Protein AF-A0A972GDB6-F1 (afdb_monomer)

Mean predicted aligned error: 17.13 Å

Foldseek 3Di:
DDDPPPDDDPPDDDPVNVVVVVVVVVVVVVVVVVVVVVVVVVVVVVVVVVVVVVVVVVVVVVVVVVVVVVVVVVVVVVVVVVVVPPPPDPPPDPPPDDLVNLVVVLVVQCVAAPVVVVHDPVSNVVSCVVSVVVNVD

Radius of gyration: 44.17 Å; Cα contacts (8 Å, |Δi|>4): 30; chains: 1; bounding box: 66×27×121 Å

Structure (mmCIF, N/CA/C/O backbone):
data_AF-A0A972GDB6-F1
#
_entry.id   AF-A0A972GDB6-F1
#
loop_
_atom_site.group_PDB
_atom_site.id
_atom_site.type_symbol
_atom_site.label_atom_id
_atom_site.label_alt_id
_atom_site.label_comp_id
_atom_site.label_asym_id
_atom_site.label_entity_id
_atom_site.label_seq_id
_atom_site.pdbx_PDB_ins_code
_atom_site.Cartn_x
_atom_site.Cartn_y
_atom_site.Cartn_z
_atom_site.occupancy
_atom_site.B_iso_or_equiv
_atom_site.auth_seq_id
_atom_site.auth_comp_id
_atom_site.auth_asym_id
_atom_site.auth_atom_id
_atom_site.pdbx_PDB_model_num
ATOM 1 N N . MET A 1 1 ? -1.905 10.186 -65.121 1.00 37.12 1 MET A N 1
ATOM 2 C CA . MET A 1 1 ? -1.459 8.778 -65.023 1.00 37.12 1 MET A CA 1
ATOM 3 C C . MET A 1 1 ? -0.028 8.800 -64.501 1.00 37.12 1 MET A C 1
ATOM 5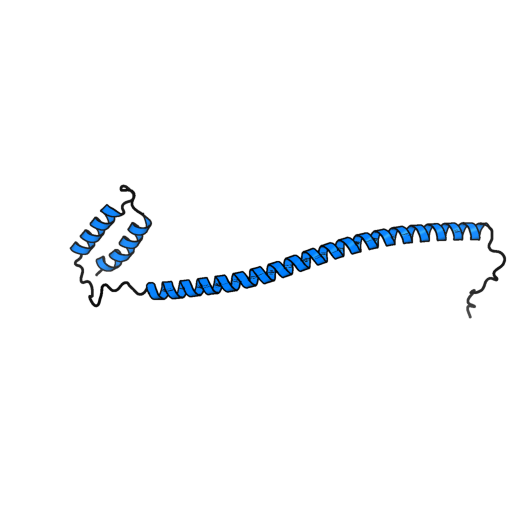 O O . MET A 1 1 ? 0.882 9.077 -65.266 1.00 37.12 1 MET A O 1
ATOM 9 N N . ILE A 1 2 ? 0.155 8.670 -63.185 1.00 44.06 2 ILE A N 1
ATOM 10 C CA . ILE A 1 2 ? 1.474 8.716 -62.537 1.00 44.06 2 ILE A CA 1
ATOM 11 C C . ILE A 1 2 ? 1.940 7.266 -62.431 1.00 44.06 2 ILE A C 1
ATOM 13 O O . ILE A 1 2 ? 1.281 6.461 -61.776 1.00 44.06 2 ILE A O 1
ATOM 17 N N . LYS A 1 3 ? 3.009 6.910 -63.149 1.00 43.56 3 LYS A N 1
ATOM 18 C CA . LYS A 1 3 ? 3.623 5.586 -63.024 1.00 43.56 3 LYS A CA 1
ATOM 19 C C . LYS A 1 3 ? 4.341 5.515 -61.669 1.00 43.56 3 LYS A C 1
ATOM 21 O O . LYS A 1 3 ? 5.110 6.427 -61.374 1.00 43.56 3 LYS A O 1
ATOM 26 N N . PRO A 1 4 ? 4.102 4.479 -60.853 1.00 47.56 4 PRO A N 1
ATOM 27 C CA . PRO A 1 4 ? 4.878 4.261 -59.644 1.00 47.56 4 PRO A CA 1
ATOM 28 C C . PRO A 1 4 ? 6.283 3.793 -60.037 1.00 47.56 4 PRO A C 1
ATOM 30 O O . PRO A 1 4 ? 6.441 2.751 -60.669 1.00 47.56 4 PRO A O 1
ATOM 33 N N . ASP A 1 5 ? 7.292 4.578 -59.665 1.00 51.06 5 ASP A N 1
ATOM 34 C CA . ASP A 1 5 ? 8.717 4.316 -59.899 1.00 51.06 5 ASP A CA 1
ATOM 35 C C . ASP A 1 5 ? 9.269 3.320 -58.858 1.00 51.06 5 ASP A C 1
ATOM 37 O O . ASP A 1 5 ? 10.248 3.562 -58.157 1.00 51.06 5 ASP A O 1
ATOM 41 N N . PHE A 1 6 ? 8.570 2.194 -58.696 1.00 56.88 6 PHE A N 1
ATOM 42 C CA . PHE A 1 6 ? 8.979 1.084 -57.841 1.00 56.88 6 PHE A CA 1
ATOM 43 C C . PHE A 1 6 ? 9.534 -0.023 -58.727 1.00 56.88 6 PHE A C 1
ATOM 45 O O . PHE A 1 6 ? 8.821 -0.972 -59.030 1.00 56.88 6 PHE A O 1
ATOM 52 N N . MET A 1 7 ? 10.771 0.151 -59.193 1.00 51.06 7 MET A N 1
ATOM 53 C CA . MET A 1 7 ? 11.756 -0.902 -59.492 1.00 51.06 7 MET A CA 1
ATOM 54 C C . MET A 1 7 ? 12.908 -0.279 -60.293 1.00 51.06 7 MET A C 1
ATOM 56 O O . MET A 1 7 ? 12.980 -0.400 -61.515 1.00 51.06 7 MET A O 1
ATOM 60 N N . ARG A 1 8 ? 13.843 0.378 -59.594 1.00 51.97 8 ARG A N 1
ATOM 61 C CA . ARG A 1 8 ? 15.213 0.487 -60.110 1.00 51.97 8 ARG A CA 1
ATOM 62 C C . ARG A 1 8 ? 15.824 -0.916 -60.095 1.00 51.97 8 ARG A C 1
ATOM 64 O O . ARG A 1 8 ? 15.694 -1.639 -59.108 1.00 51.97 8 ARG A O 1
ATOM 71 N N . SER A 1 9 ? 16.433 -1.307 -61.209 1.00 51.38 9 SER A N 1
ATOM 72 C CA . SER A 1 9 ? 17.200 -2.546 -61.351 1.00 51.38 9 SER A CA 1
ATOM 73 C C . SER A 1 9 ? 18.304 -2.645 -60.282 1.00 51.38 9 SER A C 1
ATOM 75 O O . SER A 1 9 ? 18.838 -1.608 -59.897 1.00 51.38 9 SER A O 1
ATOM 77 N N . PRO A 1 10 ? 18.709 -3.851 -59.829 1.00 54.28 10 PRO A N 1
ATOM 78 C CA . PRO A 1 10 ? 19.681 -4.039 -58.736 1.00 54.28 10 PRO A CA 1
ATOM 79 C C . PRO A 1 10 ? 21.124 -3.580 -59.018 1.00 54.28 10 PRO A C 1
ATOM 81 O O . PRO A 1 10 ? 22.019 -3.874 -58.232 1.00 54.28 10 PRO A O 1
ATOM 84 N N . THR A 1 11 ? 21.385 -2.925 -60.143 1.00 58.75 11 THR A N 1
ATOM 85 C CA . THR A 1 11 ? 22.729 -2.606 -60.625 1.00 58.75 11 THR A CA 1
ATOM 86 C C . THR A 1 11 ? 22.873 -1.099 -60.777 1.00 58.75 11 THR A C 1
ATOM 88 O O . THR A 1 11 ? 22.116 -0.497 -61.534 1.00 58.75 11 THR A O 1
ATOM 91 N N . GLU A 1 12 ? 23.873 -0.559 -60.072 1.00 60.84 12 GLU A N 1
ATOM 92 C CA . GLU A 1 12 ? 24.297 0.849 -59.975 1.00 60.84 12 GLU A CA 1
ATOM 93 C C . GLU A 1 12 ? 23.609 1.671 -58.874 1.00 60.84 12 GLU A C 1
ATOM 95 O O . GLU A 1 12 ? 23.072 2.753 -59.101 1.00 60.84 12 GLU A O 1
ATOM 100 N N . TYR A 1 13 ? 23.691 1.183 -57.632 1.00 63.97 13 TYR A N 1
ATOM 101 C CA . TYR A 1 13 ? 23.855 2.123 -56.522 1.00 63.97 13 TYR A CA 1
ATOM 102 C C . TYR A 1 13 ? 25.239 2.755 -56.671 1.00 63.97 13 TYR A C 1
ATOM 104 O O . TYR A 1 13 ? 26.222 2.030 -56.837 1.00 63.97 13 TYR A O 1
ATOM 112 N N . SER A 1 14 ? 25.314 4.086 -56.649 1.00 82.31 14 SER A N 1
ATOM 113 C CA . SER A 1 14 ? 26.604 4.769 -56.545 1.00 82.31 14 SER A CA 1
ATOM 114 C C . SER A 1 14 ? 27.277 4.342 -55.240 1.00 82.31 14 SER A C 1
ATOM 116 O O . SER A 1 14 ? 26.580 4.108 -54.251 1.00 82.31 14 SER A O 1
ATOM 118 N N . ASP A 1 15 ? 28.609 4.296 -55.189 1.00 84.00 15 ASP A N 1
ATOM 119 C CA . ASP A 1 15 ? 29.340 4.060 -53.932 1.00 84.00 15 ASP A CA 1
ATOM 120 C C . ASP A 1 15 ? 28.859 5.023 -52.826 1.00 84.00 15 ASP A C 1
ATOM 122 O O . ASP A 1 15 ? 28.695 4.636 -51.674 1.00 84.00 15 ASP A O 1
ATOM 126 N N . GLN A 1 16 ? 28.472 6.247 -53.207 1.00 85.19 16 GLN A N 1
ATOM 127 C CA . GLN A 1 16 ? 27.877 7.239 -52.304 1.00 85.19 16 GLN A CA 1
ATOM 128 C C . GLN A 1 16 ? 26.497 6.836 -51.754 1.00 85.19 16 GLN A C 1
ATOM 130 O O . GLN A 1 16 ? 26.173 7.155 -50.610 1.00 85.19 16 GLN A O 1
ATOM 135 N N . ASP A 1 17 ? 25.670 6.151 -52.551 1.00 89.62 17 ASP A N 1
ATOM 136 C CA . ASP A 1 17 ? 24.360 5.657 -52.108 1.00 89.62 17 ASP A CA 1
ATOM 137 C C . ASP A 1 17 ? 24.528 4.473 -51.151 1.00 89.62 17 ASP A C 1
ATOM 139 O O . ASP A 1 17 ? 23.792 4.357 -50.170 1.00 89.62 17 ASP A O 1
ATOM 143 N N . ILE A 1 18 ? 25.518 3.613 -51.412 1.00 90.94 18 ILE A N 1
ATOM 144 C CA . ILE A 1 18 ? 25.863 2.483 -50.543 1.00 90.94 18 ILE A CA 1
ATOM 145 C C . ILE A 1 18 ? 26.368 2.999 -49.192 1.00 90.94 18 ILE A C 1
ATOM 147 O O . ILE A 1 18 ? 25.856 2.564 -48.159 1.00 90.94 18 ILE A O 1
ATOM 151 N N . ASP A 1 19 ? 27.292 3.962 -49.188 1.00 92.12 19 ASP A N 1
ATOM 152 C CA . ASP A 1 19 ? 27.825 4.570 -47.962 1.00 92.12 19 ASP A CA 1
ATOM 153 C C . ASP A 1 19 ? 26.717 5.239 -47.139 1.00 92.12 19 ASP A C 1
ATOM 155 O O . ASP A 1 19 ? 26.619 5.049 -45.923 1.00 92.12 19 ASP A O 1
ATOM 159 N N . ARG A 1 20 ? 25.815 5.972 -47.802 1.0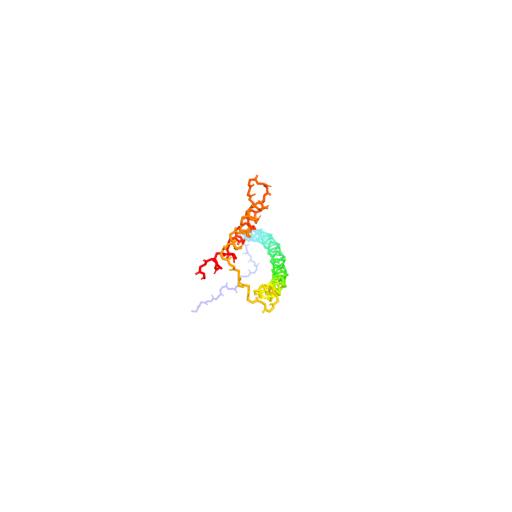0 94.19 20 ARG A N 1
ATOM 160 C CA . ARG A 1 20 ? 24.666 6.592 -47.137 1.00 94.19 20 ARG A CA 1
ATOM 161 C C . ARG A 1 20 ? 23.744 5.550 -46.500 1.00 94.19 20 ARG A C 1
ATOM 163 O O . ARG A 1 20 ? 23.345 5.717 -45.349 1.00 94.19 20 ARG A O 1
ATOM 170 N N . LEU A 1 21 ? 23.403 4.484 -47.225 1.00 94.12 21 LEU A N 1
ATOM 171 C CA . LEU A 1 21 ? 22.548 3.413 -46.704 1.00 94.12 21 LEU A CA 1
ATOM 172 C C . LEU A 1 21 ? 23.209 2.667 -45.539 1.00 94.12 21 LEU A C 1
ATOM 174 O O . LEU A 1 21 ? 22.518 2.270 -44.601 1.00 94.12 21 LEU A O 1
ATOM 178 N N . GLN A 1 22 ? 24.532 2.497 -45.565 1.00 94.56 22 GLN A N 1
ATOM 179 C CA . GLN A 1 22 ? 25.279 1.924 -44.445 1.00 94.56 22 GLN A CA 1
ATOM 180 C C . GLN A 1 22 ? 25.216 2.825 -43.210 1.00 94.56 22 GLN A C 1
ATOM 182 O O . GLN A 1 22 ? 24.913 2.330 -42.124 1.00 94.56 22 GLN A O 1
ATOM 187 N N . MET A 1 23 ? 25.400 4.139 -43.370 1.00 95.31 23 MET A N 1
ATOM 188 C CA . MET A 1 23 ? 25.253 5.094 -42.266 1.00 95.31 23 MET A CA 1
ATOM 189 C C . MET A 1 23 ? 23.837 5.080 -41.674 1.00 95.31 23 MET A C 1
ATOM 191 O O . MET A 1 23 ? 23.680 5.004 -40.454 1.00 95.31 23 MET A O 1
ATOM 195 N N . GLU A 1 24 ? 22.802 5.102 -42.521 1.00 95.81 24 GLU A N 1
ATOM 196 C CA . GLU A 1 24 ? 21.403 5.037 -42.075 1.00 95.81 24 GLU A CA 1
ATOM 197 C C . GLU A 1 24 ? 21.104 3.708 -41.353 1.00 95.81 24 GLU A C 1
ATOM 199 O O . GLU A 1 24 ? 20.414 3.690 -40.329 1.00 95.81 24 GLU A O 1
ATOM 204 N N . LEU A 1 25 ? 21.667 2.590 -41.828 1.00 96.50 25 LEU A N 1
ATOM 205 C CA . LEU A 1 25 ? 21.537 1.287 -41.175 1.00 96.50 25 LEU A CA 1
ATOM 206 C C . LEU A 1 25 ? 22.223 1.264 -39.804 1.00 96.50 25 LEU A C 1
ATOM 208 O O . LEU A 1 25 ? 21.641 0.763 -38.838 1.00 96.50 25 LEU A O 1
ATOM 212 N N . GLU A 1 26 ? 23.439 1.797 -39.696 1.00 97.12 26 GLU A N 1
ATOM 213 C CA . GLU A 1 26 ? 24.167 1.891 -38.428 1.00 97.12 26 GLU A CA 1
ATOM 214 C C . GLU A 1 26 ? 23.419 2.761 -37.410 1.00 97.12 26 GLU A C 1
ATOM 216 O O . GLU A 1 26 ? 23.272 2.377 -36.242 1.00 97.12 26 GLU A O 1
ATOM 221 N N . GLU A 1 27 ? 22.880 3.898 -37.851 1.00 97.38 27 GLU A N 1
ATOM 222 C CA . GLU A 1 27 ? 22.083 4.793 -37.013 1.00 97.38 27 GLU A CA 1
ATOM 223 C C . GLU A 1 27 ? 20.773 4.135 -36.558 1.00 97.38 27 GLU A C 1
ATOM 225 O O . GLU A 1 27 ? 20.419 4.187 -35.370 1.00 97.38 27 GLU A O 1
ATOM 230 N N . ALA A 1 28 ? 20.081 3.437 -37.463 1.00 97.12 28 ALA A N 1
ATOM 231 C CA . ALA A 1 28 ? 18.880 2.681 -37.130 1.00 97.12 28 ALA A CA 1
ATOM 232 C C . ALA A 1 28 ? 19.188 1.568 -36.116 1.00 97.12 28 ALA A C 1
ATOM 234 O O . ALA A 1 28 ? 18.491 1.430 -35.107 1.00 97.12 28 ALA A O 1
ATOM 235 N N . GLN A 1 29 ? 20.267 0.808 -36.318 1.00 98.00 29 GLN A N 1
ATOM 236 C CA . GLN A 1 29 ? 20.690 -0.240 -35.385 1.00 98.00 29 GLN A CA 1
ATOM 237 C C . GLN A 1 29 ? 21.059 0.325 -34.011 1.00 98.00 29 GLN A C 1
ATOM 239 O O . GLN A 1 29 ? 20.706 -0.267 -32.983 1.00 98.00 29 GLN A O 1
ATOM 244 N N . LYS A 1 30 ? 21.742 1.473 -33.966 1.00 98.00 30 LYS A N 1
ATOM 245 C CA . LYS A 1 30 ? 22.052 2.169 -32.713 1.00 98.00 30 LYS A CA 1
ATOM 246 C C . LYS A 1 30 ? 20.769 2.576 -31.990 1.00 98.00 30 LYS A C 1
ATOM 248 O O . LYS A 1 30 ? 20.603 2.245 -30.813 1.00 98.00 30 LYS A O 1
ATOM 253 N N . THR A 1 31 ? 19.835 3.191 -32.709 1.00 97.94 31 THR A N 1
ATOM 254 C CA . THR A 1 31 ? 18.529 3.601 -32.179 1.00 97.94 31 THR A CA 1
ATOM 255 C C . THR A 1 31 ? 17.743 2.411 -31.630 1.00 97.94 31 THR A C 1
ATOM 257 O O . THR A 1 31 ? 17.245 2.464 -30.505 1.00 97.94 31 THR A O 1
ATOM 260 N N . ILE A 1 32 ? 17.695 1.294 -32.361 1.00 97.88 32 ILE A N 1
ATOM 261 C CA . ILE A 1 32 ? 17.018 0.065 -31.919 1.00 97.88 32 ILE A CA 1
ATOM 262 C C . ILE A 1 32 ? 17.616 -0.443 -30.603 1.00 97.88 32 ILE A C 1
ATOM 264 O O . ILE A 1 32 ? 16.874 -0.764 -29.670 1.00 97.88 32 ILE A O 1
ATOM 268 N N . ARG A 1 33 ? 18.950 -0.483 -30.481 1.00 98.25 33 ARG A N 1
ATOM 269 C CA . ARG A 1 33 ? 19.618 -0.915 -29.239 1.00 98.25 33 ARG A CA 1
ATOM 270 C C . ARG A 1 33 ? 19.282 0.011 -28.071 1.00 98.25 33 ARG A C 1
ATOM 272 O O . ARG A 1 33 ? 19.029 -0.467 -26.964 1.00 98.25 33 ARG A O 1
ATOM 279 N N . GLU A 1 34 ? 19.263 1.320 -28.297 1.00 98.06 34 GLU A N 1
ATOM 280 C CA . GLU A 1 34 ? 18.918 2.301 -27.265 1.00 98.06 34 GLU A CA 1
ATOM 281 C C . GLU A 1 34 ? 17.460 2.184 -26.813 1.00 98.06 34 GLU A C 1
ATOM 283 O O . GLU A 1 34 ? 17.195 2.135 -25.608 1.00 98.06 34 GLU A O 1
ATOM 288 N N . LEU A 1 35 ? 16.520 2.088 -27.754 1.00 98.00 35 LEU A N 1
ATOM 289 C CA . LEU A 1 35 ? 15.098 1.917 -27.456 1.00 98.00 35 LEU A CA 1
ATOM 290 C C . LEU A 1 35 ? 14.830 0.597 -26.735 1.00 98.00 35 LEU A C 1
ATOM 292 O O . LEU A 1 35 ? 14.089 0.586 -25.758 1.00 98.00 35 LEU A O 1
ATOM 296 N N . THR A 1 36 ? 15.497 -0.487 -27.132 1.00 98.06 36 THR A N 1
ATOM 297 C CA . THR A 1 36 ? 15.375 -1.790 -26.458 1.00 98.06 36 THR A CA 1
ATOM 298 C C . THR A 1 36 ? 15.838 -1.704 -25.003 1.00 98.06 36 THR A C 1
ATOM 300 O O . THR A 1 36 ? 15.166 -2.201 -24.099 1.00 98.06 36 THR A O 1
ATOM 303 N N . ARG A 1 37 ? 16.953 -1.008 -24.737 1.00 98.00 37 ARG A N 1
ATOM 304 C CA . ARG A 1 37 ? 17.434 -0.772 -23.364 1.00 98.00 37 ARG A CA 1
ATOM 305 C C . ARG A 1 37 ? 16.460 0.084 -22.556 1.00 98.00 37 ARG A C 1
ATOM 307 O O . ARG A 1 37 ? 16.228 -0.212 -21.387 1.00 98.00 37 ARG A O 1
ATOM 314 N N . LYS A 1 38 ? 15.900 1.140 -23.155 1.00 98.12 38 LYS A N 1
ATOM 315 C CA . LYS A 1 38 ? 14.890 1.987 -22.498 1.00 98.12 38 LYS A CA 1
ATOM 316 C C . LYS A 1 38 ? 13.630 1.184 -22.173 1.00 98.12 38 LYS A C 1
ATOM 318 O O . LYS A 1 38 ? 13.172 1.232 -21.038 1.00 98.12 38 LYS A O 1
ATOM 323 N N . LEU A 1 39 ? 13.139 0.392 -23.123 1.00 98.00 39 LEU A N 1
ATOM 324 C CA . LEU A 1 39 ? 11.974 -0.469 -22.940 1.00 98.00 39 LEU A CA 1
ATOM 325 C C . LEU A 1 39 ? 12.197 -1.481 -21.814 1.00 98.00 39 LEU A C 1
ATOM 327 O O . LEU A 1 39 ? 11.348 -1.609 -20.940 1.00 98.00 39 LEU A O 1
ATOM 331 N N . SER A 1 40 ? 13.356 -2.141 -21.786 1.00 98.06 40 SER A N 1
ATOM 332 C CA . SER A 1 40 ? 13.711 -3.081 -20.718 1.00 98.06 40 SER A CA 1
ATOM 333 C C . SER A 1 40 ? 13.719 -2.413 -19.336 1.00 98.06 40 SER A C 1
ATOM 335 O O . SER A 1 40 ? 13.162 -2.962 -18.384 1.00 98.06 40 SER A O 1
ATOM 337 N N . LYS A 1 41 ? 14.271 -1.196 -19.223 1.00 98.06 41 LYS A N 1
ATOM 338 C CA . LYS A 1 41 ? 14.244 -0.425 -17.968 1.00 98.06 41 LYS A CA 1
ATOM 339 C C . LYS A 1 41 ? 12.823 -0.070 -17.535 1.00 98.06 41 LYS A C 1
ATOM 341 O O . LYS A 1 41 ? 12.501 -0.197 -16.358 1.00 98.06 41 LYS A O 1
ATOM 346 N N . GLU A 1 42 ? 11.972 0.362 -18.460 1.00 97.75 42 GLU A N 1
ATOM 347 C CA . GLU A 1 42 ? 10.579 0.693 -18.141 1.00 97.75 42 GLU A CA 1
ATOM 348 C C . GLU A 1 42 ? 9.757 -0.547 -17.775 1.00 97.75 42 GLU A C 1
ATOM 350 O O . GLU A 1 42 ? 8.971 -0.507 -16.832 1.00 97.75 42 GLU A O 1
ATOM 355 N N . GLN A 1 43 ? 9.991 -1.684 -18.434 1.00 98.25 43 GLN A N 1
ATOM 356 C CA . GLN A 1 43 ? 9.384 -2.960 -18.049 1.00 98.25 43 GLN A CA 1
ATOM 357 C C . GLN A 1 43 ? 9.778 -3.368 -16.627 1.00 98.25 43 GLN A C 1
ATOM 359 O O . GLN A 1 43 ? 8.920 -3.810 -15.862 1.00 98.25 43 GLN A O 1
ATOM 364 N N . GLN A 1 44 ? 11.045 -3.179 -16.245 1.00 97.94 44 GLN A N 1
ATOM 365 C CA . GLN A 1 44 ? 11.498 -3.450 -14.883 1.00 97.94 44 GLN A CA 1
ATOM 366 C C . GLN A 1 44 ? 10.794 -2.544 -13.862 1.00 97.94 44 GLN A C 1
ATOM 368 O O . GLN A 1 44 ? 10.249 -3.050 -12.879 1.00 97.94 44 GLN A O 1
ATOM 373 N N . LYS A 1 45 ? 10.748 -1.229 -14.111 1.00 97.44 45 LYS A N 1
ATOM 374 C CA . LYS A 1 45 ? 10.038 -0.279 -13.238 1.00 97.44 45 LYS A CA 1
ATOM 375 C C . LYS A 1 45 ? 8.558 -0.622 -13.109 1.00 97.44 45 LYS A C 1
ATOM 377 O O . LYS A 1 45 ? 8.011 -0.582 -12.012 1.00 97.44 45 LYS A O 1
ATOM 382 N N . ASN A 1 46 ? 7.910 -0.992 -14.212 1.00 97.75 46 ASN A N 1
ATOM 383 C CA . ASN A 1 46 ? 6.506 -1.383 -14.195 1.00 97.75 46 ASN A CA 1
ATOM 384 C C . ASN A 1 46 ? 6.290 -2.677 -13.391 1.00 97.75 46 ASN A C 1
ATOM 386 O O . ASN A 1 46 ? 5.354 -2.769 -12.603 1.00 97.75 46 ASN A O 1
ATOM 390 N N . ALA A 1 47 ? 7.189 -3.658 -13.514 1.00 97.56 47 ALA A N 1
ATOM 391 C CA . ALA A 1 47 ? 7.131 -4.874 -12.705 1.00 97.56 47 ALA A CA 1
ATOM 392 C C . ALA A 1 47 ? 7.309 -4.582 -11.203 1.00 97.56 47 ALA A C 1
ATOM 394 O O . ALA A 1 47 ? 6.636 -5.188 -10.370 1.00 97.56 47 ALA A O 1
ATOM 395 N N . GLU A 1 48 ? 8.191 -3.648 -10.843 1.00 97.56 48 GLU A N 1
ATOM 396 C CA . GLU A 1 48 ? 8.354 -3.175 -9.463 1.00 97.56 48 GLU A CA 1
ATOM 397 C C . GLU A 1 48 ? 7.094 -2.466 -8.955 1.00 97.56 48 GLU A C 1
ATOM 399 O O . GLU A 1 48 ? 6.606 -2.796 -7.873 1.00 97.56 48 GLU A O 1
ATOM 404 N N . ALA A 1 49 ? 6.520 -1.567 -9.758 1.00 97.00 49 ALA A N 1
ATOM 405 C CA . ALA A 1 49 ? 5.280 -0.871 -9.431 1.00 97.00 49 ALA A CA 1
ATOM 406 C C . ALA A 1 49 ? 4.106 -1.845 -9.244 1.00 97.00 49 ALA A C 1
ATOM 408 O O . ALA A 1 49 ? 3.368 -1.734 -8.268 1.00 97.00 49 ALA A O 1
ATOM 409 N N . ALA A 1 50 ? 3.972 -2.846 -10.118 1.00 97.38 50 ALA A N 1
ATOM 410 C CA . ALA A 1 50 ? 2.945 -3.879 -10.007 1.00 97.38 50 ALA A CA 1
ATOM 411 C C . ALA A 1 50 ? 3.105 -4.715 -8.727 1.00 97.38 50 ALA A C 1
ATOM 413 O O . ALA A 1 50 ? 2.121 -4.999 -8.045 1.00 97.38 50 ALA A O 1
ATOM 414 N N . ARG A 1 51 ? 4.343 -5.072 -8.351 1.00 97.50 51 ARG A N 1
ATOM 415 C CA . ARG A 1 51 ? 4.611 -5.764 -7.079 1.00 97.50 51 ARG A CA 1
ATOM 416 C C . ARG A 1 51 ? 4.229 -4.907 -5.874 1.00 97.50 51 ARG A C 1
ATOM 418 O O . ARG A 1 51 ? 3.559 -5.407 -4.974 1.00 97.50 51 ARG A O 1
ATOM 425 N N . ALA A 1 52 ? 4.626 -3.636 -5.868 1.00 97.56 52 ALA A N 1
ATOM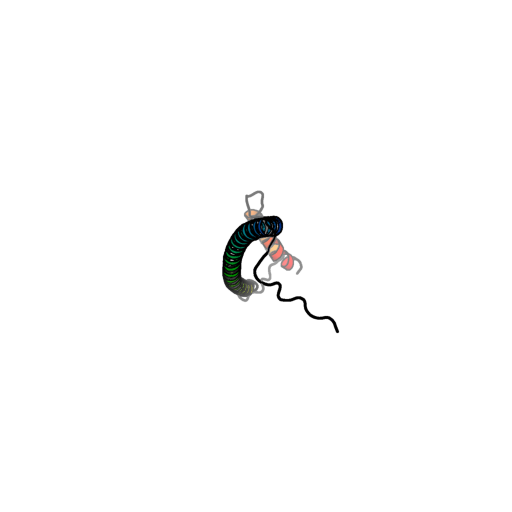 426 C CA . ALA A 1 52 ? 4.293 -2.708 -4.790 1.00 97.56 52 ALA A CA 1
ATOM 427 C C . ALA A 1 52 ? 2.776 -2.500 -4.668 1.00 97.56 52 ALA A C 1
ATOM 429 O O . ALA A 1 52 ? 2.243 -2.540 -3.563 1.00 97.56 52 ALA A O 1
ATOM 430 N N . TYR A 1 53 ? 2.080 -2.356 -5.798 1.00 97.44 53 TYR A N 1
ATOM 431 C CA . TYR A 1 53 ? 0.624 -2.248 -5.851 1.00 97.44 53 TYR A CA 1
ATOM 432 C C . TYR A 1 53 ? -0.076 -3.494 -5.294 1.00 97.44 53 TYR A C 1
ATOM 434 O O . TYR A 1 53 ? -0.981 -3.393 -4.472 1.00 97.44 53 TYR A O 1
ATOM 442 N N . ASN A 1 54 ? 0.362 -4.689 -5.692 1.00 97.75 54 ASN A N 1
ATOM 443 C CA . ASN A 1 54 ? -0.233 -5.923 -5.179 1.00 97.75 54 ASN A CA 1
ATOM 444 C C . ASN A 1 54 ? -0.044 -6.053 -3.662 1.00 97.75 54 ASN A C 1
ATOM 446 O O . ASN A 1 54 ? -0.963 -6.478 -2.963 1.00 97.75 54 ASN A O 1
ATOM 450 N N . LEU A 1 55 ? 1.119 -5.646 -3.145 1.00 98.06 55 LEU A N 1
ATOM 451 C CA . LEU A 1 55 ? 1.377 -5.624 -1.708 1.00 98.06 55 LEU A CA 1
ATOM 452 C C . LEU A 1 55 ? 0.474 -4.619 -0.980 1.00 98.06 55 LEU A C 1
ATOM 454 O O . LEU A 1 55 ? -0.083 -4.950 0.064 1.00 98.06 55 LEU A O 1
ATOM 458 N N . THR A 1 56 ? 0.291 -3.409 -1.516 1.00 97.75 56 THR A N 1
ATOM 459 C CA . THR A 1 56 ? -0.589 -2.412 -0.887 1.00 97.75 56 THR A CA 1
ATOM 460 C C . THR A 1 56 ? -2.049 -2.840 -0.908 1.00 97.75 56 THR A C 1
ATOM 462 O O . THR A 1 56 ? -2.734 -2.655 0.095 1.00 97.75 56 THR A O 1
ATOM 465 N N . VAL A 1 57 ? -2.520 -3.460 -1.993 1.00 98.19 57 VAL A N 1
ATOM 466 C CA . VAL A 1 57 ? -3.873 -4.030 -2.055 1.00 98.19 57 VAL A CA 1
ATOM 467 C C . VAL A 1 57 ? -4.042 -5.140 -1.020 1.00 98.19 57 VAL A C 1
ATOM 469 O O . VAL A 1 57 ? -5.025 -5.125 -0.283 1.00 98.19 57 VAL A O 1
ATOM 472 N N . ALA A 1 58 ? -3.082 -6.063 -0.909 1.00 97.38 58 ALA A N 1
ATOM 473 C CA . ALA A 1 58 ? -3.130 -7.129 0.092 1.00 97.38 58 ALA A CA 1
ATOM 474 C C . ALA A 1 58 ? -3.182 -6.567 1.523 1.00 97.38 58 ALA A C 1
ATOM 476 O O . ALA A 1 58 ? -4.036 -6.968 2.313 1.00 97.38 58 ALA A O 1
ATOM 477 N N . ASN A 1 59 ? -2.333 -5.581 1.827 1.00 97.62 59 ASN A N 1
ATOM 478 C CA . ASN A 1 59 ? -2.331 -4.915 3.128 1.00 97.62 59 ASN A CA 1
ATOM 479 C C . ASN A 1 59 ? -3.664 -4.207 3.403 1.00 97.62 59 ASN A C 1
ATOM 481 O O . ASN A 1 59 ? -4.205 -4.333 4.496 1.00 97.62 59 ASN A O 1
ATOM 485 N N . LEU A 1 60 ? -4.227 -3.505 2.415 1.00 97.88 60 LEU A N 1
ATOM 486 C CA . LEU A 1 60 ? -5.506 -2.809 2.568 1.00 97.88 60 LEU A CA 1
ATOM 487 C C . LEU A 1 60 ? -6.656 -3.781 2.858 1.00 97.88 60 LEU A C 1
ATOM 489 O O . LEU A 1 60 ? -7.526 -3.477 3.676 1.00 97.88 60 LEU A O 1
ATOM 493 N N . VAL A 1 61 ? -6.660 -4.947 2.208 1.00 97.56 61 VAL A N 1
ATOM 494 C CA . VAL A 1 61 ? -7.649 -6.002 2.464 1.00 97.56 61 VAL A CA 1
ATOM 495 C C . VAL A 1 61 ? -7.537 -6.507 3.902 1.00 97.56 61 VAL A C 1
ATOM 497 O O . VAL A 1 61 ? -8.559 -6.569 4.588 1.00 97.56 61 VAL A O 1
ATOM 500 N N . GLU A 1 62 ? -6.327 -6.798 4.389 1.00 96.81 62 GLU A N 1
ATOM 501 C CA . GLU A 1 62 ? -6.151 -7.270 5.769 1.00 96.81 62 GLU A CA 1
ATOM 502 C C . GLU A 1 62 ? -6.518 -6.186 6.788 1.00 96.81 62 GLU A C 1
ATOM 504 O O . GLU A 1 62 ? -7.304 -6.445 7.695 1.00 96.81 62 GLU A O 1
ATOM 509 N N . THR A 1 63 ? -6.081 -4.938 6.588 1.00 96.06 63 THR A N 1
ATOM 510 C CA . THR A 1 63 ? -6.466 -3.811 7.455 1.00 96.06 63 THR A CA 1
ATOM 511 C C . THR A 1 63 ? -7.981 -3.596 7.475 1.00 96.06 63 THR A C 1
ATOM 513 O O . THR A 1 63 ? -8.559 -3.284 8.516 1.00 96.06 63 THR A O 1
ATOM 516 N N . THR A 1 64 ? -8.662 -3.774 6.340 1.00 96.69 64 THR A N 1
ATOM 517 C CA . THR A 1 64 ? -10.130 -3.691 6.286 1.00 96.69 64 THR A CA 1
ATOM 518 C C . THR A 1 64 ? -10.759 -4.814 7.104 1.00 96.69 64 THR A C 1
ATOM 520 O O . THR A 1 64 ? -11.687 -4.569 7.877 1.00 96.69 64 THR A O 1
ATOM 523 N N . ARG A 1 65 ? -10.233 -6.038 6.988 1.00 96.88 65 ARG A N 1
ATOM 524 C CA . ARG A 1 65 ? -10.687 -7.190 7.772 1.00 96.88 65 ARG A CA 1
ATOM 525 C C . ARG A 1 65 ? -10.513 -6.941 9.270 1.00 96.88 65 ARG A C 1
ATOM 527 O O . ARG A 1 65 ? -11.483 -7.072 10.014 1.00 96.88 65 ARG A O 1
ATOM 534 N N . GLU A 1 66 ? -9.334 -6.515 9.705 1.00 96.81 66 GLU A N 1
ATOM 535 C CA . GLU A 1 66 ? -9.047 -6.181 11.105 1.00 96.81 66 GLU A CA 1
ATOM 536 C C . GLU A 1 66 ? -9.969 -5.075 11.631 1.00 96.81 66 GLU A C 1
ATOM 538 O O . GLU A 1 66 ? -10.590 -5.239 12.680 1.00 96.81 66 GLU A O 1
ATOM 543 N N . ASN A 1 67 ? -10.162 -3.996 10.867 1.00 95.94 67 ASN A N 1
ATOM 544 C CA . ASN A 1 67 ? -11.078 -2.918 11.247 1.00 95.94 67 ASN A CA 1
ATOM 545 C C . ASN A 1 67 ? -12.519 -3.403 11.421 1.00 95.94 67 ASN A C 1
ATOM 547 O O . ASN A 1 67 ? -13.213 -2.952 12.335 1.00 95.94 67 ASN A O 1
ATOM 551 N N . THR A 1 68 ? -12.987 -4.329 10.577 1.00 95.62 68 THR A N 1
ATOM 552 C CA . THR A 1 68 ? -14.337 -4.893 10.734 1.00 95.62 68 THR A CA 1
ATOM 553 C C . THR A 1 68 ? -14.466 -5.726 12.009 1.00 95.62 68 THR A C 1
ATOM 555 O O . THR A 1 68 ? -15.522 -5.696 12.640 1.00 95.62 68 THR A O 1
ATOM 558 N N . LEU A 1 69 ? -13.405 -6.429 12.420 1.00 96.12 69 LEU A N 1
ATOM 559 C CA . LEU A 1 69 ? -13.381 -7.192 13.669 1.00 96.12 69 LEU A CA 1
ATOM 560 C C . LEU A 1 69 ? -13.365 -6.260 14.883 1.00 96.12 69 LEU A C 1
ATOM 562 O O . LEU A 1 69 ? -14.213 -6.403 15.761 1.00 96.12 69 LEU A O 1
ATOM 566 N N . LEU A 1 70 ? -12.482 -5.260 14.885 1.00 95.94 70 LEU A N 1
ATOM 567 C CA . LEU A 1 70 ? -12.395 -4.270 15.961 1.00 95.94 70 LEU A CA 1
ATOM 568 C C . LEU A 1 70 ? -13.693 -3.474 16.114 1.00 95.94 70 LEU A C 1
ATOM 570 O O . LEU A 1 70 ? -14.132 -3.215 17.229 1.00 95.94 70 LEU A O 1
ATOM 574 N N . SER A 1 71 ? -14.345 -3.118 15.004 1.00 94.25 71 SER A N 1
ATOM 575 C CA . SER A 1 71 ? -15.633 -2.413 15.045 1.00 94.25 71 SER A CA 1
ATOM 576 C C . SER A 1 71 ? -16.717 -3.260 15.714 1.00 94.25 71 SER A C 1
ATOM 578 O O . SER A 1 71 ? -17.475 -2.746 16.532 1.00 94.25 71 SER A O 1
ATOM 580 N N . ARG A 1 72 ? -16.758 -4.568 15.422 1.00 94.69 72 ARG A N 1
ATOM 581 C CA . ARG A 1 72 ? -17.689 -5.498 16.079 1.00 94.69 72 ARG A CA 1
ATOM 582 C C . ARG A 1 72 ? -17.401 -5.624 17.570 1.00 94.69 72 ARG A C 1
ATOM 584 O O . ARG A 1 72 ? -18.328 -5.533 18.364 1.00 94.69 72 ARG A O 1
ATOM 591 N N . GLU A 1 73 ? -16.136 -5.786 17.949 1.00 94.69 73 GLU A N 1
ATOM 592 C CA . GLU A 1 73 ? -15.736 -5.871 19.358 1.00 94.69 73 GLU A CA 1
ATOM 593 C C . GLU A 1 73 ? -16.106 -4.591 20.123 1.00 94.69 73 GLU A C 1
ATOM 595 O O . GLU A 1 73 ? -16.667 -4.645 21.218 1.00 94.69 73 GLU A O 1
ATOM 600 N N . LEU A 1 74 ? -15.877 -3.428 19.515 1.00 94.31 74 LEU A N 1
ATOM 601 C CA . LEU A 1 74 ? -16.254 -2.134 20.074 1.00 94.31 74 LEU A CA 1
ATOM 602 C C . LEU A 1 74 ? -17.777 -2.034 20.264 1.00 94.31 74 LEU A C 1
ATOM 604 O O . LEU A 1 74 ? -18.238 -1.589 21.318 1.00 94.31 74 LEU A O 1
ATOM 608 N N . ASP A 1 75 ? -18.565 -2.473 19.285 1.00 93.56 75 ASP A N 1
ATOM 609 C CA . ASP A 1 75 ? -20.026 -2.497 19.391 1.00 93.56 75 ASP A CA 1
ATOM 610 C C . ASP A 1 75 ? -20.517 -3.468 20.474 1.00 93.56 75 ASP A C 1
ATOM 612 O O . ASP A 1 75 ? -21.427 -3.126 21.235 1.00 93.56 75 ASP A O 1
ATOM 616 N N . GLU A 1 76 ? -19.887 -4.636 20.617 1.00 93.12 76 GLU A N 1
ATOM 617 C CA . GLU A 1 76 ? -20.168 -5.573 21.708 1.00 93.12 76 GLU A CA 1
ATOM 618 C C . GLU A 1 76 ? -19.860 -4.958 23.076 1.00 93.12 76 GLU A C 1
ATOM 620 O O . GLU A 1 76 ? -20.683 -5.045 23.992 1.00 93.12 76 GLU A O 1
ATOM 625 N N . LEU A 1 77 ? -18.712 -4.293 23.220 1.00 90.69 77 LEU A N 1
ATOM 626 C CA . LEU A 1 77 ? -18.334 -3.603 24.454 1.00 90.69 77 LEU A CA 1
ATOM 627 C C . LEU A 1 77 ? -19.283 -2.446 24.768 1.00 90.69 77 LEU A C 1
ATOM 629 O O . LEU A 1 77 ? -19.710 -2.307 25.912 1.00 90.69 77 LEU A O 1
ATOM 633 N N . LYS A 1 78 ? -19.685 -1.656 23.767 1.00 90.81 78 LYS A N 1
ATOM 634 C CA . LYS A 1 78 ? -20.715 -0.617 23.925 1.00 90.81 78 LYS A CA 1
ATOM 635 C C . LYS A 1 78 ? -22.060 -1.205 24.330 1.00 90.81 78 LYS A C 1
ATOM 637 O O . LYS A 1 78 ? -22.776 -0.601 25.123 1.00 90.81 78 LYS A O 1
ATOM 642 N N . ALA A 1 79 ? -22.441 -2.352 23.778 1.00 88.00 79 ALA A N 1
ATOM 643 C CA . ALA A 1 79 ? -23.679 -3.021 24.154 1.00 88.00 79 ALA A CA 1
ATOM 644 C C . ALA A 1 79 ? -23.617 -3.534 25.600 1.00 88.00 79 ALA A C 1
ATOM 646 O O . ALA A 1 79 ? -24.601 -3.403 26.328 1.00 88.00 79 ALA A O 1
ATOM 647 N N . ARG A 1 80 ? -22.469 -4.070 26.037 1.00 84.06 80 ARG A N 1
ATOM 648 C CA . ARG A 1 80 ? -22.236 -4.480 27.432 1.00 84.06 80 ARG A CA 1
ATOM 649 C C . ARG A 1 80 ? -22.250 -3.288 28.380 1.00 84.06 80 ARG A C 1
ATOM 651 O O . ARG A 1 80 ? -23.008 -3.316 29.341 1.00 84.06 80 ARG A O 1
ATOM 658 N N . SER A 1 81 ? -21.524 -2.217 28.067 1.00 78.69 81 SER A N 1
ATOM 659 C CA . SER A 1 81 ? -21.497 -1.024 28.914 1.00 78.69 81 SER A CA 1
ATOM 660 C C . SER A 1 81 ? -22.870 -0.368 29.013 1.00 78.69 81 SER A C 1
ATOM 662 O O . SER A 1 81 ? -23.263 0.011 30.104 1.00 78.69 81 SER A O 1
ATOM 664 N N . LYS A 1 82 ? -23.654 -0.325 27.924 1.00 76.06 82 LYS A N 1
ATOM 665 C CA . LYS A 1 82 ? -25.051 0.143 27.958 1.00 76.06 82 LYS A CA 1
ATOM 666 C C . LYS A 1 82 ? -25.963 -0.720 28.835 1.00 76.06 82 LYS A C 1
ATOM 668 O O . LYS A 1 82 ? -26.911 -0.198 29.414 1.00 76.06 82 LYS A O 1
ATOM 673 N N . ARG A 1 83 ? -25.719 -2.035 28.902 1.00 66.06 83 ARG A N 1
ATOM 674 C CA . ARG A 1 83 ? -26.447 -2.949 29.802 1.00 66.06 83 ARG A CA 1
ATOM 675 C C . ARG A 1 83 ? -26.033 -2.752 31.261 1.00 66.06 83 ARG A C 1
ATOM 677 O O . ARG A 1 83 ? -26.893 -2.787 32.129 1.00 66.06 83 ARG A O 1
ATOM 684 N N . GLU A 1 84 ? -24.747 -2.530 31.518 1.00 62.03 84 GLU A N 1
ATOM 685 C CA . GLU A 1 84 ? -24.199 -2.286 32.861 1.00 62.03 84 GLU A CA 1
ATOM 686 C C . GLU A 1 84 ? -24.497 -0.873 33.376 1.00 62.03 84 GLU A C 1
ATOM 688 O O . GLU A 1 84 ? -24.615 -0.673 34.579 1.00 62.03 84 GLU A O 1
ATOM 693 N N . SER A 1 85 ? -24.691 0.097 32.480 1.00 53.41 85 SER A N 1
ATOM 694 C CA . SER A 1 85 ? -25.136 1.457 32.793 1.00 53.41 85 SER A CA 1
ATOM 695 C C . SER A 1 85 ? -26.655 1.565 32.976 1.00 53.41 85 SER A C 1
ATOM 697 O O . SER A 1 85 ? -27.211 2.657 32.838 1.00 53.41 85 SER A O 1
ATOM 699 N N . GLN A 1 86 ? -27.353 0.459 33.263 1.00 51.69 86 GLN A N 1
ATOM 700 C CA . GLN A 1 86 ? -28.615 0.595 33.987 1.00 51.69 86 GLN A CA 1
ATOM 701 C C . GLN A 1 86 ? -28.299 1.295 35.315 1.00 51.69 86 GLN A C 1
ATOM 703 O O . GLN A 1 86 ? -27.262 0.993 35.911 1.00 51.69 86 GLN A O 1
ATOM 708 N N . PRO A 1 87 ? -29.124 2.263 35.757 1.00 53.03 87 PRO A N 1
ATOM 709 C CA . PRO A 1 87 ? -28.880 2.948 37.017 1.00 53.03 87 PRO A CA 1
ATOM 710 C C . PRO A 1 87 ? -28.670 1.881 38.085 1.00 53.03 87 PRO A C 1
ATOM 712 O O . PRO A 1 87 ? -29.481 0.967 38.209 1.00 53.03 87 PRO A O 1
ATOM 715 N N . PHE A 1 88 ? -27.537 1.953 38.779 1.00 48.56 88 PHE A N 1
ATOM 716 C CA . PHE A 1 88 ? -27.205 1.056 39.873 1.00 48.56 88 PHE A CA 1
ATOM 717 C C . PHE A 1 88 ? -28.312 1.172 40.926 1.00 48.56 88 PHE A C 1
ATOM 719 O O . PHE A 1 88 ? -28.321 2.083 41.749 1.00 48.56 88 PHE A O 1
ATOM 726 N N . THR A 1 89 ? -29.304 0.289 40.846 1.00 50.22 89 THR A N 1
ATOM 727 C CA . THR A 1 89 ? -30.384 0.206 41.818 1.00 50.22 89 THR A CA 1
ATOM 728 C C . THR A 1 89 ? -29.8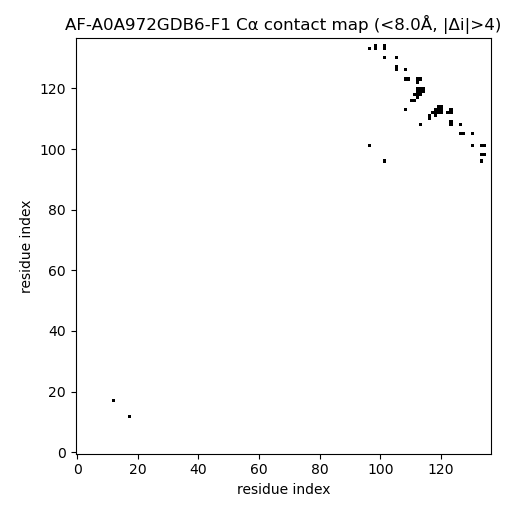32 -0.511 43.038 1.00 50.22 89 THR A C 1
ATOM 730 O O . THR A 1 89 ? -29.512 -1.702 42.966 1.00 50.22 89 THR A O 1
ATOM 733 N N . PHE A 1 90 ? -29.724 0.196 44.164 1.00 46.75 90 PHE A N 1
ATOM 734 C CA . PHE A 1 90 ? -29.493 -0.416 45.474 1.00 46.75 90 PHE A CA 1
ATOM 735 C C . PHE A 1 90 ? -30.774 -1.170 45.892 1.00 46.75 90 PHE A C 1
ATOM 737 O O . PHE A 1 90 ? -31.570 -0.714 46.708 1.00 46.75 90 PHE A O 1
ATOM 744 N N . GLY A 1 91 ? -31.033 -2.315 45.254 1.00 56.22 91 GLY A N 1
ATOM 745 C CA . GLY A 1 91 ? -32.273 -3.075 45.429 1.00 56.22 91 GLY A CA 1
ATOM 746 C C . GLY A 1 91 ? -33.536 -2.321 44.976 1.00 56.22 91 GLY A C 1
ATOM 747 O O . GLY A 1 91 ? -33.502 -1.541 44.032 1.00 56.22 91 GLY A O 1
ATOM 748 N N . SER A 1 92 ? -34.662 -2.584 45.651 1.00 46.25 92 SER A N 1
ATOM 749 C CA . SER A 1 92 ? -35.996 -2.010 45.377 1.00 46.25 92 SER A CA 1
ATOM 750 C C . SER A 1 92 ? -36.300 -0.740 46.191 1.00 46.25 92 SER A C 1
ATOM 752 O O . SER A 1 92 ? -37.463 -0.356 46.314 1.00 46.25 92 SER A O 1
ATOM 754 N N . TYR A 1 93 ? -35.290 -0.116 46.798 1.00 48.28 93 TYR A N 1
ATOM 755 C CA . TYR A 1 93 ? -35.489 1.036 47.670 1.00 48.28 93 TYR A CA 1
ATOM 756 C C . TYR A 1 93 ? -35.284 2.332 46.890 1.00 48.28 93 TYR A C 1
ATOM 758 O O . TYR A 1 93 ? -34.194 2.605 46.388 1.00 48.28 93 TYR A O 1
ATOM 766 N N . THR A 1 94 ? -36.332 3.150 46.824 1.00 48.88 94 THR A N 1
ATOM 767 C CA . THR A 1 94 ? -36.176 4.596 46.679 1.00 48.88 94 THR A CA 1
ATOM 768 C C . THR A 1 94 ? -35.411 5.059 47.913 1.00 48.88 94 THR A C 1
ATOM 770 O O . THR A 1 94 ? -35.916 4.993 49.032 1.00 48.88 94 THR A O 1
ATOM 773 N N . LEU A 1 95 ? -34.136 5.387 47.730 1.00 56.00 95 LEU A N 1
ATOM 774 C CA . LEU A 1 95 ? -33.308 5.984 48.768 1.00 56.00 95 LEU A CA 1
ATOM 775 C C . LEU A 1 95 ? -33.883 7.373 49.068 1.00 56.00 95 LEU A C 1
ATOM 777 O O . LEU A 1 95 ? -33.481 8.351 48.447 1.00 56.00 95 LEU A O 1
ATOM 781 N N . ASP A 1 96 ? -34.830 7.442 50.003 1.00 58.47 96 ASP A N 1
ATOM 782 C CA . ASP A 1 96 ? -35.252 8.690 50.644 1.00 58.47 96 ASP A CA 1
ATOM 783 C C . ASP A 1 96 ? -34.115 9.134 51.570 1.00 58.47 96 ASP A C 1
ATOM 785 O O . ASP A 1 96 ? -34.156 8.964 52.789 1.00 58.47 96 ASP A O 1
ATOM 789 N N . LEU A 1 97 ? -33.029 9.613 50.964 1.00 65.88 97 LEU A N 1
ATOM 790 C CA . LEU A 1 97 ? -31.913 10.198 51.687 1.00 65.88 97 LEU A CA 1
ATOM 791 C C . LEU A 1 97 ? -32.318 11.594 52.129 1.00 65.88 97 LEU A C 1
ATOM 793 O O . LEU A 1 97 ? -32.704 12.437 51.320 1.00 65.88 97 LEU A O 1
ATOM 797 N N . THR A 1 98 ? -32.189 11.860 53.420 1.00 75.19 98 THR A N 1
ATOM 798 C CA . THR A 1 98 ? -32.371 13.216 53.925 1.00 75.19 98 THR A CA 1
ATOM 799 C C . THR A 1 98 ? -31.226 14.115 53.430 1.00 75.19 98 THR A C 1
ATOM 801 O O . THR A 1 98 ? -30.088 13.648 53.295 1.00 75.19 98 THR A O 1
AT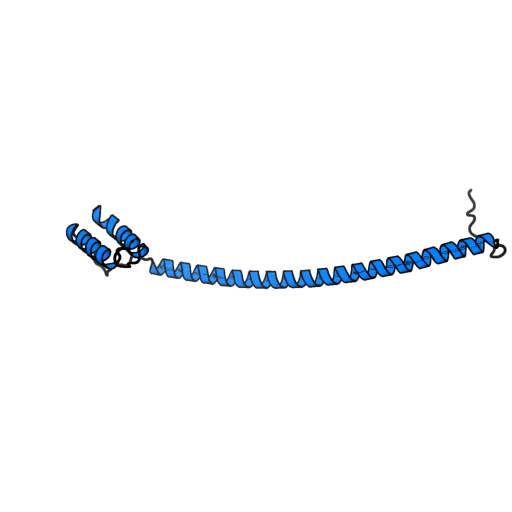OM 804 N N . PRO A 1 99 ? -31.447 15.430 53.237 1.00 7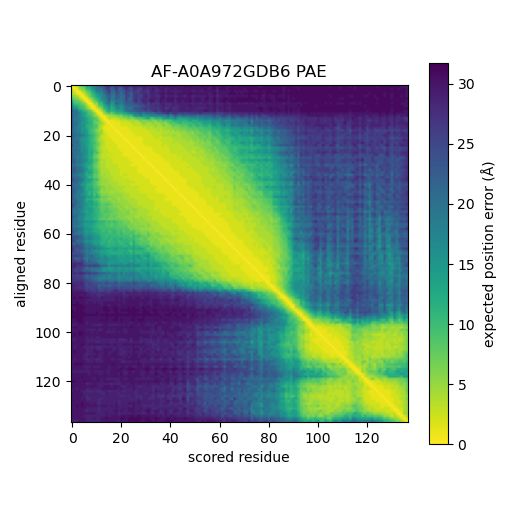6.50 99 PRO A N 1
ATOM 805 C CA . PRO A 1 99 ? -30.392 16.358 52.807 1.00 76.50 99 PRO A CA 1
ATOM 806 C C . PRO A 1 99 ? -29.151 16.334 53.716 1.00 76.50 99 PRO A C 1
ATOM 808 O O . PRO A 1 99 ? -28.011 16.498 53.275 1.00 76.50 99 PRO A O 1
ATOM 811 N N . THR A 1 100 ? -29.353 16.058 55.008 1.00 79.19 100 THR A N 1
ATOM 812 C CA . THR A 1 100 ? -28.272 15.875 55.981 1.00 79.19 100 THR A CA 1
ATOM 813 C C . THR A 1 100 ? -27.404 14.657 55.678 1.00 79.19 100 THR A C 1
ATOM 815 O O . THR A 1 100 ? -26.179 14.747 55.776 1.00 79.19 100 THR A O 1
ATOM 818 N N . GLU A 1 101 ? -27.999 13.539 55.267 1.00 77.88 101 GLU A N 1
ATOM 819 C CA . GLU A 1 101 ? -27.273 12.313 54.923 1.00 77.88 101 GLU A CA 1
ATOM 820 C C . GLU A 1 101 ? -26.511 12.470 53.608 1.00 77.88 101 GLU A C 1
ATOM 822 O O . GLU A 1 101 ? -25.351 12.062 53.526 1.00 77.88 101 GLU A O 1
ATOM 827 N N . ILE A 1 102 ? -27.098 13.155 52.624 1.00 80.31 102 ILE A N 1
ATOM 828 C CA . ILE A 1 102 ? -26.428 13.468 51.354 1.00 80.31 102 ILE A CA 1
ATOM 829 C C . ILE A 1 102 ? -25.178 14.320 51.608 1.00 80.31 102 ILE A C 1
ATOM 831 O O . ILE A 1 102 ? -24.086 13.989 51.134 1.00 80.31 102 ILE A O 1
ATOM 835 N N . SER A 1 103 ? -25.289 15.347 52.458 1.00 79.31 103 SER A N 1
ATOM 836 C CA . SER A 1 103 ? -24.146 16.186 52.843 1.00 79.31 103 SER A CA 1
ATOM 837 C C . SER A 1 103 ? -23.057 15.404 53.598 1.00 79.31 103 SER A C 1
ATOM 839 O O . SER A 1 103 ? -21.858 15.637 53.398 1.00 79.31 103 SER A O 1
ATOM 841 N N . ALA A 1 104 ? -23.449 14.434 54.433 1.00 83.50 104 ALA A N 1
ATOM 842 C CA . ALA A 1 104 ? -22.526 13.581 55.175 1.00 83.50 104 ALA A CA 1
ATOM 843 C C . ALA A 1 104 ? -21.777 12.619 54.241 1.00 83.50 104 ALA A C 1
ATOM 845 O O . ALA A 1 104 ? -20.557 12.471 54.368 1.00 83.50 104 ALA A O 1
ATOM 846 N N . ILE A 1 105 ? -22.478 12.032 53.266 1.00 81.19 105 ILE A N 1
ATOM 847 C CA . ILE A 1 105 ? -21.887 11.188 52.221 1.00 81.19 105 ILE A CA 1
ATOM 848 C C . ILE A 1 105 ? -20.922 12.018 51.371 1.00 81.19 105 ILE A C 1
ATOM 850 O O . ILE A 1 105 ? -19.769 11.618 51.203 1.00 81.19 105 ILE A O 1
ATOM 854 N N . ARG A 1 106 ? -21.321 13.215 50.922 1.00 84.50 106 ARG A N 1
ATOM 855 C CA . ARG A 1 106 ? -20.443 14.123 50.163 1.00 84.50 106 ARG A CA 1
ATOM 856 C C . ARG A 1 106 ? -19.168 14.450 50.942 1.00 84.50 106 ARG A C 1
ATOM 858 O O . ARG A 1 106 ? -18.067 14.363 50.397 1.00 84.50 106 ARG A O 1
ATOM 865 N N . LYS A 1 107 ? -19.287 14.758 52.236 1.00 84.00 107 LYS A N 1
ATOM 866 C CA . LYS A 1 107 ? -18.139 15.052 53.107 1.00 84.00 107 LYS A CA 1
ATOM 867 C C . LYS A 1 107 ? -17.233 13.833 53.314 1.00 84.00 107 LYS A C 1
ATOM 869 O O . LYS A 1 107 ? -16.010 13.981 53.326 1.00 84.00 107 LYS A O 1
ATOM 874 N N . ALA A 1 108 ? -17.807 12.639 53.453 1.00 84.00 108 ALA A N 1
ATOM 875 C CA . ALA A 1 108 ? -17.051 11.395 53.566 1.00 84.00 108 ALA A CA 1
ATOM 876 C C . ALA A 1 108 ? -16.290 11.073 52.269 1.00 84.00 108 ALA A C 1
ATOM 878 O O . ALA A 1 108 ? -15.095 10.782 52.321 1.00 84.00 108 ALA A O 1
ATOM 879 N N . MET A 1 109 ? -16.941 11.207 51.109 1.00 80.12 109 MET A N 1
ATOM 880 C CA . MET A 1 109 ? -16.319 10.960 49.804 1.00 80.12 109 MET A CA 1
ATOM 881 C C . MET A 1 109 ? -15.257 12.004 49.463 1.00 80.12 109 MET A C 1
ATOM 883 O O . MET A 1 109 ? -14.195 11.641 48.957 1.00 80.12 109 MET A O 1
ATOM 887 N N . ALA A 1 110 ? -15.478 13.273 49.820 1.00 81.12 110 ALA A N 1
ATOM 888 C CA . ALA A 1 110 ? -14.452 14.305 49.731 1.00 81.12 110 ALA A CA 1
ATOM 889 C C . ALA A 1 110 ? -13.232 13.921 50.576 1.00 81.12 110 ALA A C 1
ATOM 891 O O . ALA A 1 110 ? -12.120 13.950 50.075 1.00 81.12 110 ALA A O 1
ATOM 892 N N . ARG A 1 111 ? -13.406 13.444 51.815 1.00 81.19 111 ARG A N 1
ATOM 893 C CA . AR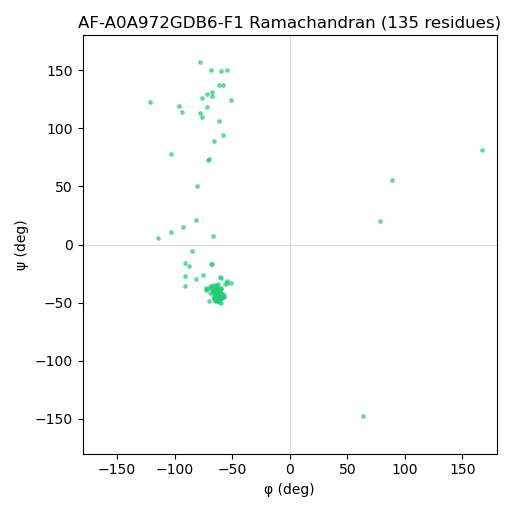G A 1 111 ? -12.269 13.032 52.659 1.00 81.19 111 ARG A CA 1
ATOM 894 C C . ARG A 1 111 ? -11.425 11.895 52.060 1.00 81.19 111 ARG A C 1
ATOM 896 O O . ARG A 1 111 ? -10.243 11.808 52.370 1.00 81.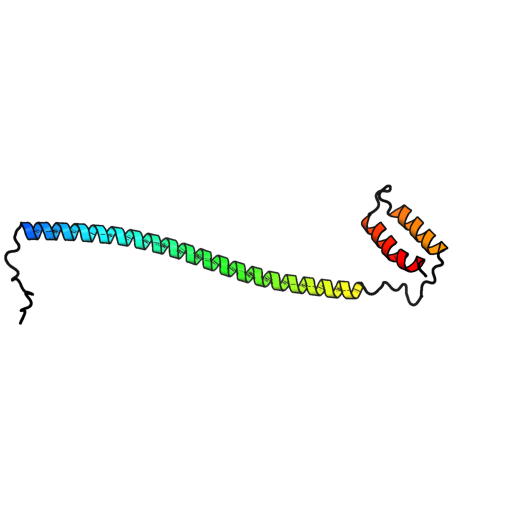19 111 ARG A O 1
ATOM 903 N N . ILE A 1 112 ? -12.020 11.032 51.236 1.00 80.06 112 ILE A N 1
ATOM 904 C CA . ILE A 1 112 ? -11.348 9.873 50.624 1.00 80.06 112 ILE A CA 1
ATOM 905 C C . ILE A 1 112 ? -10.737 10.226 49.258 1.00 80.06 112 ILE A C 1
ATOM 907 O O . ILE A 1 112 ? -9.680 9.710 48.904 1.00 80.06 112 ILE A O 1
ATOM 911 N N . HIS A 1 113 ? -11.399 11.085 48.480 1.00 77.50 113 HIS A N 1
ATOM 912 C CA . HIS A 1 113 ? -11.043 11.357 47.084 1.00 77.50 113 HIS A CA 1
ATOM 913 C C . HIS A 1 113 ? -10.559 12.789 46.818 1.00 77.50 113 HIS A C 1
ATOM 915 O O . HIS A 1 113 ? -10.320 13.124 45.659 1.00 77.50 113 HIS A O 1
ATOM 921 N N . HIS A 1 114 ? -10.385 13.628 47.848 1.00 74.31 114 HIS A N 1
ATOM 922 C CA . HIS A 1 114 ? -9.840 14.972 47.655 1.00 74.31 114 HIS A CA 1
ATOM 923 C C . HIS A 1 114 ? -8.420 14.895 47.067 1.00 74.31 114 HIS A C 1
ATOM 925 O O . HIS A 1 114 ? -7.606 14.096 47.550 1.00 74.31 114 HIS A O 1
ATOM 931 N N . PRO A 1 115 ? -8.085 15.743 46.080 1.00 67.75 115 PRO A N 1
ATOM 932 C CA . PRO A 1 115 ? -6.750 15.787 45.478 1.00 67.75 115 PRO A CA 1
ATOM 933 C C . PRO A 1 115 ? -5.629 15.991 46.507 1.00 67.75 115 PRO A C 1
ATOM 935 O O . PRO A 1 115 ? -4.562 15.400 46.373 1.00 67.75 115 PRO A O 1
ATOM 938 N N . ASP A 1 116 ? -5.898 16.734 47.583 1.00 72.81 116 ASP A N 1
ATOM 939 C CA . ASP A 1 116 ? -4.915 17.013 48.642 1.00 72.81 116 ASP A CA 1
ATOM 940 C C . ASP A 1 116 ? -4.533 15.783 49.485 1.00 72.81 116 ASP A C 1
ATOM 942 O O . ASP A 1 116 ? -3.509 15.796 50.163 1.00 72.81 116 ASP A O 1
ATOM 946 N N . VAL A 1 117 ? -5.329 14.708 49.441 1.00 71.12 117 VAL A N 1
ATOM 947 C CA . VAL A 1 117 ? -5.043 13.432 50.131 1.00 71.12 117 VAL A CA 1
ATOM 948 C C . VAL A 1 117 ? -4.533 12.366 49.145 1.00 71.12 117 VAL A C 1
ATOM 950 O O . VAL A 1 117 ? -4.432 11.191 49.492 1.00 71.12 117 VAL A O 1
ATOM 953 N N . GLY A 1 118 ? -4.212 12.758 47.903 1.00 66.00 118 GLY A N 1
ATOM 954 C CA . GLY A 1 118 ? -3.800 11.845 46.831 1.00 66.00 118 GLY A CA 1
ATOM 955 C C . GLY A 1 118 ? -4.963 11.103 46.160 1.00 66.00 118 GLY A C 1
ATOM 956 O O . GLY A 1 118 ? -4.759 10.047 45.564 1.00 66.00 118 GLY A O 1
ATOM 957 N N . GLY A 1 119 ? -6.187 11.624 46.284 1.00 70.88 119 GLY A N 1
ATOM 958 C CA . GLY A 1 119 ? -7.392 11.032 45.712 1.00 70.88 119 GLY A CA 1
ATOM 959 C C . GLY A 1 119 ? -7.564 11.273 44.207 1.00 70.88 119 GLY A C 1
ATOM 960 O O . GLY A 1 119 ? -7.043 12.228 43.634 1.00 70.88 119 GLY A O 1
ATOM 961 N N . ASP A 1 120 ? -8.336 10.398 43.558 1.00 75.81 120 ASP A N 1
ATOM 962 C CA . ASP A 1 120 ? -8.682 10.517 42.139 1.00 75.81 120 ASP A CA 1
ATOM 963 C C . ASP A 1 120 ? -9.762 11.593 41.921 1.00 75.81 120 ASP A C 1
ATOM 965 O O . ASP A 1 120 ? -10.939 11.411 42.255 1.00 75.81 120 ASP A O 1
ATOM 969 N N . ILE A 1 121 ? -9.356 12.704 41.302 1.00 75.12 121 ILE A N 1
ATOM 970 C CA . ILE A 1 121 ? -10.213 13.851 40.965 1.00 75.12 121 ILE A CA 1
ATOM 971 C C . ILE A 1 121 ? -11.412 13.424 40.107 1.00 75.12 121 ILE A C 1
ATOM 973 O O . ILE A 1 121 ? -12.505 13.980 40.250 1.00 75.12 121 ILE A O 1
ATOM 977 N N . ASN A 1 122 ? -11.252 12.425 39.233 1.00 78.50 122 ASN A N 1
ATOM 978 C CA . ASN A 1 122 ? -12.351 11.956 38.389 1.00 78.50 122 ASN A CA 1
ATOM 979 C C . ASN A 1 122 ? -13.420 11.242 39.219 1.00 78.50 122 ASN A C 1
ATOM 981 O O . ASN A 1 122 ? -14.611 11.425 38.967 1.00 78.50 122 ASN A O 1
ATOM 985 N N . ARG A 1 123 ? -13.022 10.502 40.262 1.00 77.50 123 ARG A N 1
ATOM 986 C CA . ARG A 1 123 ? -13.973 9.893 41.204 1.00 77.50 123 ARG A CA 1
ATOM 987 C C . ARG A 1 123 ? -14.714 10.935 42.021 1.00 77.50 123 ARG A C 1
ATOM 989 O O . ARG A 1 123 ? -15.922 10.802 42.182 1.00 77.50 123 ARG A O 1
ATOM 996 N N . MET A 1 124 ? -14.037 11.992 42.465 1.00 77.94 124 MET A N 1
ATOM 997 C CA . MET A 1 124 ? -14.696 13.102 43.159 1.00 77.94 124 MET A CA 1
ATOM 998 C C . MET A 1 124 ? -15.755 13.781 42.272 1.00 77.94 124 MET A C 1
ATOM 1000 O O . MET A 1 124 ? -16.868 14.031 42.729 1.00 77.94 124 MET A O 1
ATOM 1004 N N . LYS A 1 125 ? -15.455 14.002 40.984 1.00 80.31 125 LYS A N 1
ATOM 1005 C CA . LYS A 1 125 ? -16.424 14.551 40.017 1.00 80.31 125 LYS A CA 1
ATOM 1006 C C . LYS A 1 125 ? -17.627 13.635 39.791 1.00 80.31 125 LYS A C 1
ATOM 1008 O O . LYS A 1 125 ? -18.748 14.128 39.742 1.00 80.31 125 LYS A O 1
ATOM 1013 N N . MET A 1 126 ? -17.405 12.325 39.677 1.00 81.44 126 MET A N 1
ATOM 1014 C CA . MET A 1 126 ? -18.490 11.349 39.515 1.00 81.44 126 MET A CA 1
ATOM 1015 C C . MET A 1 126 ? -19.407 11.298 40.742 1.00 81.44 126 MET A C 1
ATOM 1017 O O . MET A 1 126 ? -20.622 11.243 40.586 1.00 81.44 126 MET A O 1
ATOM 1021 N N . TRP A 1 127 ? -18.842 11.364 41.952 1.00 82.62 127 TRP A N 1
ATOM 1022 C CA . TRP A 1 127 ? -19.629 11.405 43.186 1.00 82.62 127 TRP A CA 1
ATOM 1023 C C . TRP A 1 127 ? -20.444 12.685 43.323 1.00 82.62 127 TRP A C 1
ATOM 1025 O O . TRP A 1 127 ? -21.610 12.605 43.689 1.00 82.62 127 TRP A O 1
ATOM 1035 N N . ASN A 1 128 ? -19.877 13.844 42.983 1.00 79.50 128 ASN A N 1
ATOM 1036 C CA . ASN A 1 128 ? -20.643 15.090 42.971 1.00 79.50 128 ASN A CA 1
ATOM 1037 C C . ASN A 1 128 ? -21.801 15.003 41.964 1.00 79.50 128 ASN A C 1
ATOM 1039 O O . ASN A 1 128 ? -22.948 15.169 42.354 1.00 79.50 128 ASN A O 1
ATOM 1043 N N . ALA A 1 129 ? -21.532 14.578 40.724 1.00 82.25 129 ALA A N 1
ATOM 1044 C CA . ALA A 1 129 ? -22.563 14.434 39.692 1.00 82.25 129 ALA A CA 1
ATOM 1045 C C . ALA A 1 129 ? -23.691 13.446 40.061 1.00 82.25 129 ALA A C 1
ATOM 1047 O O . ALA A 1 129 ? -24.813 13.598 39.587 1.00 82.25 129 ALA A O 1
ATOM 1048 N N . ALA A 1 130 ? -23.404 12.432 40.882 1.00 79.75 130 ALA A N 1
ATOM 1049 C CA . ALA A 1 130 ? -24.402 11.477 41.361 1.00 79.75 130 ALA A CA 1
ATOM 1050 C C . ALA A 1 130 ? -25.225 12.000 42.553 1.00 79.75 130 ALA A C 1
ATOM 1052 O O . ALA A 1 130 ? -26.370 11.586 42.719 1.00 79.75 130 ALA A O 1
ATOM 1053 N N . LEU A 1 131 ? -24.651 12.875 43.386 1.00 78.50 131 LEU A N 1
ATOM 1054 C CA . LEU A 1 131 ? -25.302 13.417 44.584 1.00 78.50 131 LEU A CA 1
ATOM 1055 C C . LEU A 1 131 ? -26.064 14.722 44.309 1.00 78.50 131 LEU A C 1
ATOM 1057 O O . LEU A 1 131 ? -27.042 14.987 44.998 1.00 78.50 131 LEU A O 1
ATOM 1061 N N . ASP A 1 132 ? -25.660 15.508 43.306 1.00 78.69 132 ASP A N 1
ATOM 1062 C CA . ASP A 1 132 ? -26.298 16.792 42.973 1.00 78.69 132 ASP A CA 1
ATOM 1063 C C . ASP A 1 132 ? -27.810 16.665 42.663 1.00 78.69 132 ASP A C 1
ATOM 1065 O O . ASP A 1 132 ? -28.583 17.435 43.230 1.00 78.69 132 ASP A O 1
ATOM 1069 N N . PRO A 1 133 ? -28.292 15.667 41.887 1.00 76.31 133 PRO A N 1
ATOM 1070 C CA . PRO A 1 133 ? -29.727 15.502 41.623 1.00 76.31 133 PRO A CA 1
ATOM 1071 C C . PRO A 1 133 ? -30.560 15.110 42.852 1.00 76.31 133 PRO A C 1
ATOM 1073 O O . PRO A 1 133 ? -31.782 15.196 42.800 1.00 76.31 133 PRO A O 1
ATOM 1076 N N . LEU A 1 134 ? -29.918 14.634 43.925 1.00 70.12 134 LEU A N 1
ATOM 1077 C CA . LEU A 1 134 ? -30.586 14.201 45.156 1.00 70.12 134 LEU A CA 1
ATOM 1078 C C . LEU A 1 134 ? -30.715 15.343 46.179 1.00 70.12 134 LEU A C 1
ATOM 1080 O O . LEU A 1 134 ? -31.494 15.222 47.117 1.00 70.12 134 LEU A O 1
ATOM 1084 N N . GLU A 1 135 ? -29.964 16.442 46.025 1.00 66.88 135 GLU A N 1
ATOM 1085 C CA . GLU A 1 135 ? -30.072 17.630 46.892 1.00 66.88 135 GLU A CA 1
ATOM 1086 C C . GLU A 1 135 ? -31.131 18.639 46.423 1.00 66.88 135 GLU A C 1
ATOM 1088 O O . GLU A 1 135 ? -31.530 19.501 47.204 1.00 66.88 135 GLU A O 1
ATOM 1093 N N . GLU A 1 136 ? -31.562 18.561 45.160 1.00 59.41 136 GLU A N 1
ATOM 1094 C CA . GLU A 1 136 ? -32.567 19.465 44.573 1.00 59.41 136 GLU A CA 1
ATOM 1095 C C . GLU A 1 136 ? -34.026 19.029 44.830 1.00 59.41 136 GLU A C 1
ATOM 1097 O O . GLU A 1 136 ? -34.952 19.769 44.488 1.00 59.41 136 GLU A O 1
ATOM 1102 N N . THR A 1 137 ? -34.235 17.857 45.440 1.00 49.66 137 THR A N 1
ATOM 1103 C CA . THR A 1 137 ? -35.536 17.333 45.912 1.00 49.66 137 THR A CA 1
ATOM 1104 C C . THR A 1 137 ? -35.762 17.596 47.391 1.00 49.66 137 THR A C 1
ATOM 1106 O O . THR A 1 137 ? -36.888 18.027 47.732 1.00 49.66 137 THR A O 1
#

pLDDT: mean 81.0, std 17.31, range [37.12, 98.25]

Solvent-accessible surface area (backbone atoms only — not comparable to full-atom values): 8078 Å² total; per-residue (Å²): 139,84,79,79,89,83,75,80,71,98,72,81,73,50,72,68,53,51,52,50,52,50,51,53,49,53,52,50,52,51,49,51,53,52,50,51,54,50,51,52,52,50,52,52,53,50,53,50,50,52,51,54,50,55,50,51,52,52,51,51,53,51,54,51,51,52,50,55,51,52,51,50,52,50,50,52,50,51,53,49,49,58,62,66,64,46,78,85,64,75,69,93,56,82,79,84,63,51,67,68,54,51,54,50,50,53,54,53,48,44,74,64,19,33,63,93,76,74,22,52,57,68,58,42,52,52,51,48,69,66,47,54,75,62,68,78,110

Sequence (137 aa):
MIKPDFMRSPTEYSDQDIDRLQMELEEAQKTIRELTRKLSKEQQKNAEAARAYNLTVANLVETTRENTLLSRELDELKARSKRESQPF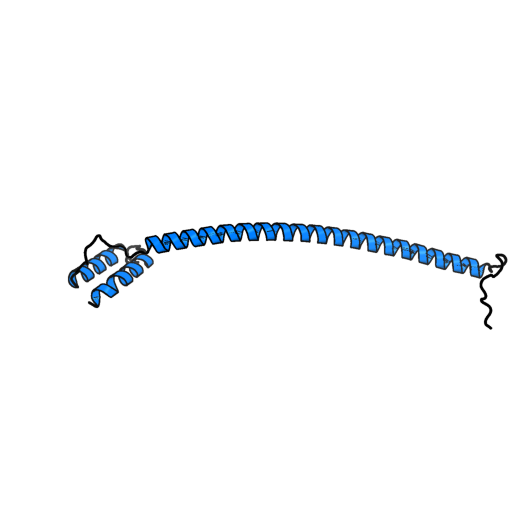TFGSYTLDLTPTEISAIRKAMARIHHPDVGGDINRMKMWNAALDPLEET

Secondary structure (DSSP, 8-state):
---------SS---HHHHHHHHHHHHHHHHHHHHHHHHHHHHHHHHHHHHHHHHHHHHHHHHHHHHHHHHHHHHHHHHHHHHHHTS----TT------HHHHHHHHHHHHHHH-GGGT--HHHHHHHHHHHHHHH--